Protein AF-A0A442G820-F1 (afdb_monomer_lite)

Secondary structure (DSSP, 8-state):
-----------------------EEEEEEEEE-TT----S--EETTEEEEEEEEETTEEEEEEEESSHHHHHHIIIIITTTSTTEEEEEEEEEEE--

Radius of gyration: 22.29 Å; chains: 1; bounding box: 75×20×44 Å

Structure (mmCIF, N/CA/C/O backbone):
data_AF-A0A442G820-F1
#
_entry.id   AF-A0A442G820-F1
#
loop_
_atom_site.group_PDB
_atom_site.id
_atom_site.type_symbol
_atom_site.label_atom_id
_atom_site.label_alt_id
_atom_site.label_comp_id
_atom_site.label_asym_id
_atom_site.label_entity_id
_atom_site.label_seq_id
_atom_site.pdbx_PDB_ins_code
_atom_site.Cartn_x
_atom_site.Cartn_y
_atom_site.Cartn_z
_atom_site.occupancy
_atom_site.B_iso_or_equiv
_atom_site.auth_seq_id
_atom_site.auth_comp_id
_atom_site.auth_asym_id
_atom_site.auth_atom_id
_atom_site.pdbx_PDB_model_num
ATOM 1 N N . MET A 1 1 ? 66.353 -7.704 -28.219 1.00 38.69 1 MET A N 1
ATOM 2 C CA . MET A 1 1 ? 65.219 -7.944 -27.303 1.00 38.69 1 MET A CA 1
ATOM 3 C C . MET A 1 1 ? 64.789 -6.604 -26.713 1.00 38.69 1 MET A C 1
ATOM 5 O O . MET A 1 1 ? 65.507 -6.047 -25.897 1.00 38.69 1 MET A O 1
ATOM 9 N N . ARG A 1 2 ? 63.692 -6.032 -27.215 1.00 36.94 2 ARG A N 1
ATOM 10 C CA . ARG A 1 2 ? 63.000 -4.854 -26.666 1.00 36.94 2 ARG A CA 1
ATOM 11 C C . ARG A 1 2 ? 61.549 -4.992 -27.116 1.00 36.94 2 ARG A C 1
ATOM 13 O O . ARG A 1 2 ? 61.276 -4.881 -28.305 1.00 36.94 2 ARG A O 1
ATOM 20 N N . ILE A 1 3 ? 60.669 -5.361 -26.191 1.00 43.41 3 ILE A N 1
ATOM 21 C CA . ILE A 1 3 ? 59.237 -5.515 -26.446 1.00 43.41 3 ILE A CA 1
ATOM 22 C C . ILE A 1 3 ? 58.576 -4.245 -25.920 1.00 43.41 3 ILE A C 1
ATOM 24 O O . ILE A 1 3 ? 58.534 -4.020 -24.713 1.00 43.41 3 ILE A O 1
ATOM 28 N N . SER A 1 4 ? 58.114 -3.399 -26.835 1.00 37.84 4 SER A N 1
ATOM 29 C CA . SER A 1 4 ? 57.299 -2.231 -26.513 1.00 37.84 4 SER A CA 1
ATOM 30 C C . SER A 1 4 ? 55.837 -2.669 -26.474 1.00 37.84 4 SER A C 1
ATOM 32 O O . SER A 1 4 ? 55.225 -2.869 -27.520 1.00 37.84 4 SER A O 1
ATOM 34 N N . PHE A 1 5 ? 55.278 -2.840 -25.277 1.00 37.38 5 PHE A N 1
ATOM 35 C CA . PHE A 1 5 ? 53.835 -2.981 -25.084 1.00 37.38 5 PHE A CA 1
ATOM 36 C C . PHE A 1 5 ? 53.218 -1.584 -24.974 1.00 37.38 5 PHE A C 1
ATOM 38 O O . PHE A 1 5 ? 53.282 -0.953 -23.922 1.00 37.38 5 PHE A O 1
ATOM 45 N N . VAL A 1 6 ? 52.612 -1.096 -26.057 1.00 44.38 6 VAL A N 1
ATO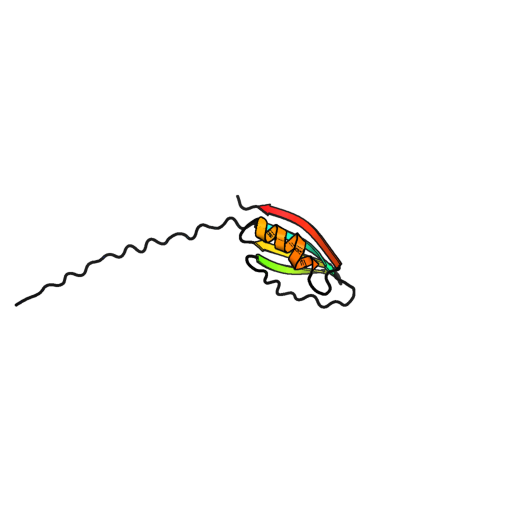M 46 C CA . VAL A 1 6 ? 51.693 0.049 -26.000 1.00 44.38 6 VAL A CA 1
ATOM 47 C C . VAL A 1 6 ? 50.295 -0.523 -25.799 1.00 44.38 6 VAL A C 1
ATOM 49 O O . VAL A 1 6 ? 49.581 -0.826 -26.750 1.00 44.38 6 VAL A O 1
ATOM 52 N N . CYS A 1 7 ? 49.932 -0.752 -24.539 1.00 42.34 7 CYS A N 1
ATOM 53 C CA . CYS A 1 7 ? 48.575 -1.133 -24.169 1.00 42.34 7 CYS A CA 1
ATOM 54 C C . CYS A 1 7 ? 47.743 0.148 -24.023 1.00 42.34 7 CYS A C 1
ATOM 56 O O . CYS A 1 7 ? 47.570 0.672 -22.928 1.00 42.34 7 CYS A O 1
ATOM 58 N N . SER A 1 8 ? 47.277 0.693 -25.144 1.00 45.56 8 SER A N 1
ATOM 59 C CA . SER A 1 8 ? 46.292 1.780 -25.158 1.00 45.56 8 SER A CA 1
ATOM 60 C C . SER A 1 8 ? 44.954 1.235 -25.641 1.00 45.56 8 SER A C 1
ATOM 62 O O . SER A 1 8 ? 44.426 1.643 -26.670 1.00 45.56 8 SER A O 1
ATOM 64 N N . ALA A 1 9 ? 44.411 0.272 -24.894 1.00 51.69 9 ALA A N 1
ATOM 65 C CA . ALA A 1 9 ? 43.007 -0.088 -25.001 1.00 51.69 9 ALA A CA 1
ATOM 66 C C . ALA A 1 9 ? 42.201 0.980 -24.253 1.00 51.69 9 ALA A C 1
ATOM 68 O O . ALA A 1 9 ? 42.025 0.919 -23.037 1.00 51.69 9 ALA A O 1
ATOM 69 N N . ILE A 1 10 ? 41.754 1.997 -24.987 1.00 56.50 10 ILE A N 1
ATOM 70 C CA . ILE A 1 10 ? 40.720 2.919 -24.523 1.00 56.50 10 ILE A CA 1
ATOM 71 C C . ILE A 1 10 ? 39.436 2.091 -24.432 1.00 56.50 10 ILE A C 1
ATOM 73 O O . ILE A 1 10 ? 38.716 1.927 -25.414 1.00 56.50 10 ILE A O 1
ATOM 77 N N . PHE A 1 11 ? 39.165 1.519 -23.259 1.00 42.62 11 PHE A N 1
ATOM 78 C CA . PHE A 1 11 ? 37.824 1.063 -22.923 1.00 42.62 11 PHE A CA 1
ATOM 79 C C . PHE A 1 11 ? 36.963 2.315 -22.770 1.00 42.62 11 PHE A C 1
ATOM 81 O O . PHE A 1 11 ? 36.902 2.926 -21.705 1.00 42.62 11 PHE A O 1
ATOM 88 N N . ALA A 1 12 ? 36.322 2.727 -23.863 1.00 45.62 12 ALA A N 1
ATOM 89 C CA . ALA A 1 12 ? 35.151 3.576 -23.781 1.00 45.62 12 ALA A CA 1
ATOM 90 C C . ALA A 1 12 ? 34.096 2.768 -23.021 1.00 45.62 12 ALA A C 1
ATOM 92 O O . ALA A 1 12 ? 33.457 1.878 -23.580 1.00 45.62 12 ALA A O 1
ATOM 93 N N . ALA A 1 13 ? 33.979 3.022 -21.718 1.00 46.19 13 ALA A N 1
ATOM 94 C CA . ALA A 1 13 ? 32.852 2.563 -20.935 1.00 46.19 13 ALA A CA 1
ATOM 95 C C . ALA A 1 13 ? 31.612 3.197 -21.566 1.00 46.19 13 ALA A C 1
ATOM 97 O O . ALA A 1 13 ? 31.306 4.366 -21.334 1.00 46.19 13 ALA A O 1
ATOM 98 N N . THR A 1 14 ? 30.925 2.445 -22.421 1.00 51.28 14 THR A N 1
ATOM 99 C CA . THR A 1 14 ? 29.552 2.755 -22.775 1.00 51.28 14 THR A CA 1
ATOM 100 C C . THR A 1 14 ? 28.783 2.649 -21.470 1.00 51.28 14 THR A C 1
ATOM 102 O O . THR A 1 14 ? 28.447 1.551 -21.023 1.00 51.28 14 THR A O 1
ATOM 105 N N . ALA A 1 15 ? 28.578 3.787 -20.811 1.00 50.09 15 ALA A N 1
ATOM 106 C CA . ALA A 1 15 ? 27.520 3.928 -19.839 1.00 50.09 15 ALA A CA 1
ATOM 107 C C . ALA A 1 15 ? 26.241 3.605 -20.610 1.00 50.09 15 ALA A C 1
ATOM 109 O O . ALA A 1 15 ? 25.707 4.444 -21.334 1.00 50.09 15 ALA A O 1
ATOM 110 N N . PHE A 1 16 ? 25.807 2.347 -20.534 1.00 46.50 16 PHE A N 1
ATOM 111 C CA . PHE A 1 16 ? 24.421 2.016 -20.773 1.00 46.50 16 PHE A CA 1
ATOM 112 C C . PHE A 1 16 ? 23.676 2.888 -19.773 1.00 46.50 16 PHE A C 1
ATOM 114 O O . PHE A 1 16 ? 23.695 2.609 -18.574 1.00 46.50 16 PHE A O 1
ATOM 121 N N . ALA A 1 17 ? 23.126 4.007 -20.245 1.00 43.66 17 ALA A N 1
ATOM 122 C CA . ALA A 1 17 ? 22.055 4.663 -19.533 1.00 43.66 17 ALA A CA 1
ATOM 123 C C . ALA A 1 17 ? 21.046 3.543 -19.303 1.00 43.66 17 ALA A C 1
ATOM 125 O O . ALA A 1 17 ? 20.486 3.015 -20.268 1.00 43.66 17 ALA A O 1
ATOM 126 N N . ALA A 1 18 ? 20.937 3.080 -18.054 1.00 44.44 18 ALA A N 1
ATOM 127 C CA . ALA A 1 18 ? 19.865 2.180 -17.692 1.00 44.44 18 ALA A CA 1
ATOM 128 C C . ALA A 1 18 ? 18.602 2.859 -18.227 1.00 44.44 18 ALA A C 1
ATOM 130 O O . ALA A 1 18 ? 18.447 4.063 -17.976 1.00 44.44 18 ALA A O 1
ATOM 131 N N . PRO A 1 19 ? 17.781 2.175 -19.045 1.00 40.62 19 PRO A N 1
ATOM 132 C CA . PRO A 1 19 ? 16.532 2.771 -19.470 1.00 40.62 19 PRO A CA 1
ATOM 133 C C . PRO A 1 19 ? 15.858 3.252 -18.192 1.00 40.62 19 PRO A C 1
ATOM 135 O O . PRO 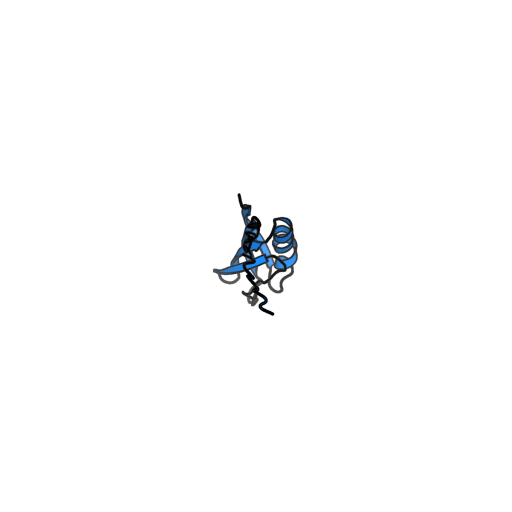A 1 19 ? 15.752 2.484 -17.232 1.00 40.62 19 PRO A O 1
ATOM 138 N N . ALA A 1 20 ? 15.521 4.542 -18.137 1.00 48.28 20 ALA A N 1
ATOM 139 C CA . ALA A 1 20 ? 14.616 5.030 -17.118 1.00 48.28 20 ALA A CA 1
ATOM 140 C C . ALA A 1 20 ? 13.340 4.227 -17.351 1.00 48.28 20 ALA A C 1
ATOM 142 O O . ALA A 1 20 ? 12.598 4.505 -18.291 1.00 48.28 20 ALA A O 1
ATOM 143 N N . MET A 1 21 ? 13.184 3.118 -16.625 1.00 53.25 21 MET A N 1
ATOM 144 C CA . MET A 1 21 ? 11.965 2.338 -16.697 1.00 53.25 21 MET A CA 1
ATOM 145 C C . MET A 1 21 ? 10.883 3.315 -16.279 1.00 53.25 21 MET A C 1
ATOM 147 O O . MET A 1 21 ? 11.024 3.945 -15.231 1.00 53.25 21 MET A O 1
ATOM 151 N N . ALA A 1 22 ? 9.909 3.541 -17.157 1.00 59.59 22 ALA A N 1
ATOM 152 C CA . ALA A 1 22 ? 8.811 4.448 -16.884 1.00 59.59 22 ALA A CA 1
ATOM 153 C C . ALA A 1 22 ? 8.107 3.926 -15.631 1.00 59.59 22 ALA A C 1
ATOM 155 O O . ALA A 1 22 ? 7.335 2.968 -15.698 1.00 59.59 22 ALA A O 1
ATOM 156 N N . THR A 1 23 ? 8.444 4.498 -14.476 1.00 65.62 23 THR A N 1
ATOM 157 C CA . THR A 1 23 ? 7.837 4.093 -13.222 1.00 65.62 23 THR A CA 1
ATOM 158 C C . THR A 1 23 ? 6.362 4.434 -13.310 1.00 65.62 23 THR A C 1
ATOM 160 O O . THR A 1 23 ? 5.963 5.470 -13.850 1.00 65.62 23 THR A O 1
ATOM 163 N N . THR A 1 24 ? 5.532 3.503 -12.860 1.00 81.69 24 THR A N 1
ATOM 164 C CA . THR A 1 24 ? 4.112 3.773 -12.689 1.00 81.69 24 THR A CA 1
ATOM 165 C C . THR A 1 24 ? 3.897 4.084 -11.224 1.00 81.69 24 THR A C 1
ATOM 167 O O . THR A 1 24 ? 4.060 3.211 -10.368 1.00 81.69 24 THR A O 1
ATOM 170 N N . ASP A 1 25 ? 3.563 5.337 -10.956 1.00 86.00 25 ASP A N 1
ATOM 171 C CA . ASP A 1 25 ? 3.341 5.855 -9.621 1.00 86.00 25 ASP A CA 1
ATOM 172 C C . ASP A 1 25 ? 1.837 5.937 -9.333 1.00 86.00 25 ASP A C 1
ATOM 174 O O . ASP A 1 25 ? 1.003 6.159 -10.214 1.00 86.00 25 ASP A O 1
ATOM 178 N N . ALA A 1 26 ? 1.458 5.734 -8.079 1.00 88.94 26 ALA A N 1
ATOM 179 C CA . ALA A 1 26 ? 0.081 5.878 -7.641 1.00 88.94 26 ALA A CA 1
ATOM 180 C C . ALA A 1 26 ? -0.011 6.357 -6.203 1.00 88.94 26 ALA A C 1
ATOM 182 O O . ALA A 1 26 ? 0.831 6.050 -5.362 1.00 88.94 26 ALA A O 1
ATOM 183 N N . TYR A 1 27 ? -1.110 7.040 -5.907 1.00 89.56 27 TYR A N 1
ATOM 184 C CA . TYR A 1 27 ? -1.522 7.319 -4.542 1.00 89.56 27 TYR A CA 1
ATOM 185 C C . TYR A 1 27 ? -2.702 6.425 -4.201 1.00 89.56 27 TYR A C 1
ATOM 187 O O . TYR A 1 27 ? -3.730 6.446 -4.885 1.00 89.56 27 TYR A O 1
ATOM 195 N N . VAL A 1 28 ? -2.563 5.648 -3.131 1.00 90.44 28 VAL A N 1
ATOM 196 C CA . VAL A 1 28 ? -3.648 4.830 -2.592 1.00 90.44 28 VAL A CA 1
ATOM 197 C C . VAL A 1 28 ? -4.002 5.281 -1.186 1.00 90.44 28 VAL A C 1
ATOM 199 O O . VAL A 1 28 ? -3.128 5.506 -0.355 1.00 90.44 28 VAL A O 1
ATOM 202 N N . LEU A 1 29 ? -5.293 5.393 -0.906 1.00 91.44 29 LEU A N 1
ATOM 203 C CA . LEU A 1 29 ? -5.801 5.495 0.453 1.00 91.44 29 LEU A CA 1
ATOM 204 C C . LEU A 1 29 ? -6.004 4.086 1.002 1.00 91.44 29 LEU A C 1
ATOM 206 O O . LEU A 1 29 ? -6.701 3.270 0.397 1.00 91.44 29 LEU A O 1
ATOM 210 N N . VAL A 1 30 ? -5.438 3.821 2.170 1.00 91.06 30 VAL A N 1
ATOM 211 C CA . VAL A 1 30 ? -5.588 2.562 2.887 1.00 91.06 30 VAL A CA 1
ATOM 212 C C . VAL A 1 30 ? -6.280 2.823 4.215 1.00 91.06 30 VAL A C 1
ATOM 214 O O . VAL A 1 30 ? -5.757 3.515 5.089 1.00 91.06 30 VAL A O 1
ATOM 217 N N . GLU A 1 31 ? -7.475 2.255 4.352 1.00 92.69 31 GLU A N 1
ATOM 218 C CA . GLU A 1 31 ? -8.182 2.160 5.624 1.00 92.69 31 GLU A CA 1
ATOM 219 C C . GLU A 1 31 ? -7.695 0.907 6.352 1.00 92.69 31 GLU A C 1
ATOM 221 O O . GLU A 1 31 ? -7.696 -0.192 5.784 1.00 92.69 31 GLU A O 1
ATOM 226 N N . THR A 1 32 ? -7.342 1.043 7.625 1.00 91.50 32 THR A N 1
ATOM 227 C CA . THR A 1 32 ? -6.959 -0.078 8.484 1.00 91.50 32 THR A CA 1
ATOM 228 C C . THR A 1 32 ? -8.083 -0.438 9.452 1.00 91.50 32 THR A C 1
ATOM 230 O O . THR A 1 32 ? -9.034 0.315 9.676 1.00 91.50 32 THR A O 1
ATOM 233 N N . LEU A 1 33 ?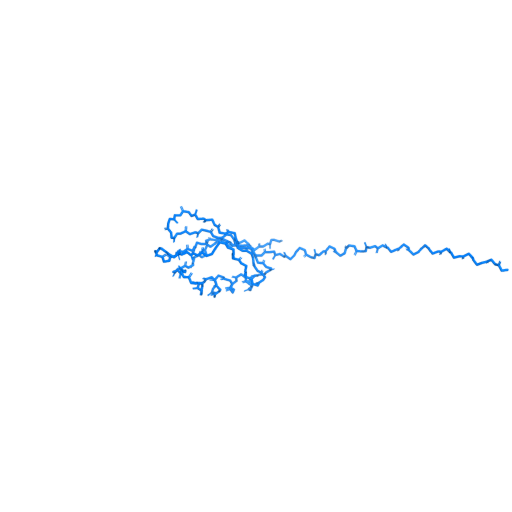 -7.995 -1.624 10.044 1.00 91.44 33 LEU A N 1
ATOM 234 C CA . LEU A 1 33 ? -8.837 -2.002 11.170 1.00 91.44 33 LEU A CA 1
ATOM 235 C C . LEU A 1 33 ? -8.471 -1.153 12.403 1.00 91.44 33 LEU A C 1
ATOM 237 O O . LEU A 1 33 ? -7.294 -0.827 12.586 1.00 91.44 33 LEU A O 1
ATOM 241 N N . PRO A 1 34 ? -9.446 -0.814 13.267 1.00 87.94 34 PRO A N 1
ATOM 242 C CA . PRO A 1 34 ? -9.176 -0.099 14.509 1.00 87.94 34 PRO A CA 1
ATOM 243 C C . PRO A 1 34 ? -8.125 -0.809 15.368 1.00 87.94 34 PRO A C 1
ATOM 245 O O . PRO A 1 34 ? -8.292 -1.977 15.715 1.00 87.94 34 PRO A O 1
ATOM 248 N N . GLY A 1 35 ? -7.051 -0.098 15.719 1.00 82.50 35 GLY A N 1
ATOM 249 C CA . GLY A 1 35 ? -5.976 -0.626 16.569 1.00 82.50 35 GLY A CA 1
ATOM 250 C C . GLY A 1 35 ? -4.990 -1.560 15.859 1.00 82.50 35 GLY A C 1
ATOM 251 O O . GLY A 1 35 ? -4.118 -2.124 16.517 1.00 82.50 35 GLY A O 1
ATOM 252 N N . ALA A 1 36 ? -5.097 -1.723 14.537 1.00 82.44 36 ALA A N 1
ATOM 253 C CA . ALA A 1 36 ? -4.112 -2.472 13.771 1.00 82.44 36 ALA A CA 1
ATOM 254 C C . ALA A 1 36 ? -2.810 -1.674 13.623 1.00 82.44 36 ALA A C 1
ATOM 256 O O . ALA A 1 36 ? -2.813 -0.537 13.152 1.00 82.44 36 ALA A O 1
ATOM 257 N N . ALA A 1 37 ? -1.688 -2.297 13.981 1.00 73.44 37 ALA A N 1
ATOM 258 C CA . ALA A 1 37 ? -0.371 -1.818 13.592 1.00 73.44 37 ALA A CA 1
ATOM 259 C C . ALA A 1 37 ? -0.093 -2.315 12.172 1.00 73.44 37 ALA A C 1
ATOM 261 O O . ALA A 1 37 ? 0.182 -3.495 11.967 1.00 73.44 37 ALA A O 1
ATOM 262 N N . VAL A 1 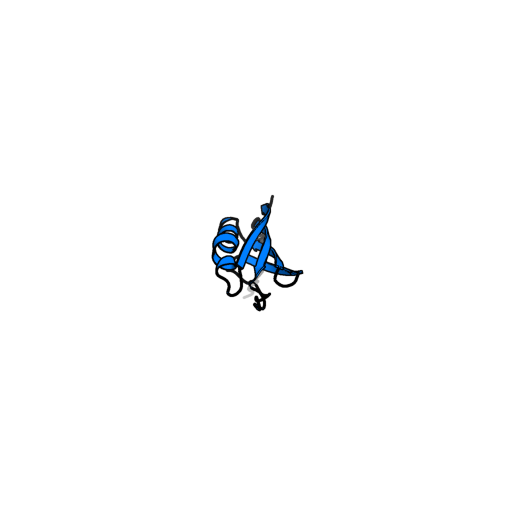38 ? -0.221 -1.426 11.192 1.00 71.88 38 VAL A N 1
ATOM 263 C CA . VAL A 1 38 ? 0.175 -1.717 9.815 1.00 71.88 38 VAL A CA 1
ATOM 264 C C . VAL A 1 38 ? 1.603 -1.225 9.634 1.00 71.88 38 VAL A C 1
ATOM 266 O O . VAL A 1 38 ? 1.911 -0.083 9.975 1.00 71.88 38 VAL A O 1
ATOM 269 N N . ASP A 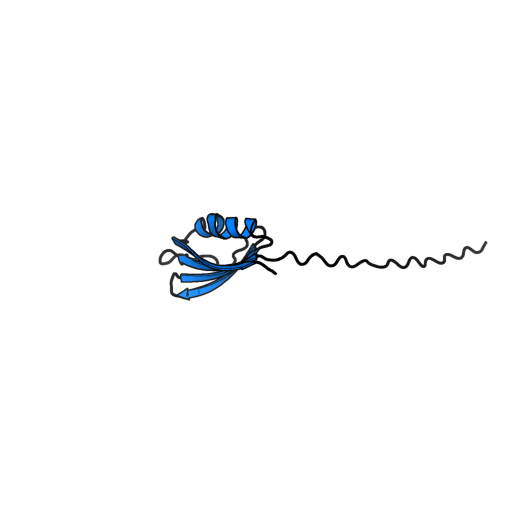1 39 ? 2.475 -2.118 9.163 1.00 69.38 39 ASP A N 1
ATOM 270 C CA . ASP A 1 39 ? 3.882 -1.812 8.897 1.00 69.38 39 ASP A CA 1
ATOM 271 C C . ASP A 1 39 ? 3.979 -0.591 7.973 1.00 69.38 39 ASP A C 1
ATOM 273 O O . ASP A 1 39 ? 3.149 -0.424 7.087 1.00 69.38 39 ASP A O 1
ATOM 277 N N . THR A 1 40 ? 4.963 0.278 8.173 1.00 66.88 40 THR A N 1
ATOM 278 C CA . THR A 1 40 ? 5.217 1.431 7.301 1.00 66.88 40 THR A CA 1
ATOM 279 C C . THR A 1 40 ? 6.322 1.163 6.275 1.00 66.88 40 THR A C 1
ATOM 281 O O . THR A 1 40 ? 6.605 2.016 5.439 1.00 66.88 40 THR A O 1
ATOM 284 N N . ASN A 1 41 ? 6.954 -0.012 6.309 1.00 69.00 41 ASN A N 1
ATOM 285 C CA . ASN A 1 41 ? 7.965 -0.430 5.341 1.00 69.00 41 ASN A CA 1
ATOM 286 C C . ASN A 1 41 ? 7.362 -1.358 4.284 1.00 69.00 41 ASN A C 1
ATOM 288 O O . ASN A 1 41 ? 7.590 -2.566 4.268 1.00 69.00 41 ASN A O 1
ATOM 292 N N . TRP A 1 42 ? 6.590 -0.784 3.364 1.00 74.25 42 TRP A N 1
ATOM 293 C CA . TRP A 1 42 ? 5.971 -1.545 2.280 1.00 74.25 42 TRP A CA 1
ATOM 294 C C . TRP A 1 42 ? 6.959 -1.779 1.139 1.00 74.25 42 TRP A C 1
ATOM 296 O O . TRP A 1 42 ? 7.062 -0.989 0.197 1.00 74.25 42 TRP A O 1
ATOM 306 N N . GLY A 1 43 ? 7.708 -2.876 1.249 1.00 66.50 43 GLY A N 1
ATOM 307 C CA . GLY A 1 43 ? 8.508 -3.432 0.163 1.00 66.50 43 GLY A CA 1
ATOM 308 C C . GLY A 1 43 ? 7.740 -4.541 -0.547 1.00 66.50 43 GLY A C 1
ATOM 309 O O . GLY A 1 43 ? 7.666 -5.657 -0.037 1.00 66.50 43 GLY A O 1
ATOM 310 N N . PHE A 1 44 ? 7.188 -4.249 -1.723 1.00 73.06 44 PHE A N 1
ATOM 311 C CA . PHE A 1 44 ? 6.655 -5.280 -2.613 1.00 73.06 44 PHE A CA 1
ATOM 312 C C . PHE A 1 44 ? 7.713 -5.629 -3.659 1.00 73.06 44 PHE A C 1
ATOM 314 O O . PHE A 1 44 ? 8.621 -4.842 -3.933 1.00 73.06 44 PHE A O 1
ATOM 321 N N . ALA A 1 45 ? 7.612 -6.807 -4.272 1.00 73.75 45 ALA A N 1
ATOM 322 C CA . ALA A 1 45 ? 8.445 -7.095 -5.434 1.00 73.75 45 ALA A CA 1
ATOM 323 C C . ALA A 1 45 ? 8.157 -6.040 -6.516 1.00 73.75 45 ALA A C 1
ATOM 325 O O . ALA A 1 45 ? 7.000 -5.869 -6.892 1.00 73.75 45 ALA A O 1
ATOM 326 N N . GLN A 1 46 ? 9.201 -5.340 -6.976 1.00 80.25 46 GLN A N 1
ATOM 327 C CA . GLN A 1 46 ? 9.132 -4.324 -8.040 1.00 80.25 46 GLN A CA 1
ATOM 328 C C . GLN A 1 46 ? 8.325 -3.060 -7.699 1.00 80.25 46 GLN A C 1
ATOM 330 O O . GLN A 1 46 ? 8.073 -2.248 -8.586 1.00 80.25 46 GLN A O 1
ATOM 335 N N . CYS A 1 47 ? 7.946 -2.863 -6.428 1.00 84.44 47 CYS A N 1
ATOM 336 C CA . CYS A 1 47 ? 7.320 -1.625 -5.971 1.00 84.44 47 CYS A CA 1
ATOM 337 C C . CYS A 1 47 ? 7.845 -1.166 -4.611 1.00 84.44 47 CYS A C 1
ATOM 339 O O . CYS A 1 47 ? 8.143 -1.964 -3.719 1.00 84.44 47 CYS A O 1
ATOM 341 N N . LYS A 1 48 ? 7.866 0.150 -4.415 1.00 86.50 48 LYS A N 1
ATOM 342 C CA . LYS A 1 48 ? 8.203 0.789 -3.147 1.00 86.50 48 LYS A CA 1
ATOM 343 C C . LYS A 1 48 ? 7.049 1.670 -2.688 1.00 86.50 48 LYS A C 1
ATOM 345 O O . LYS A 1 48 ? 6.633 2.566 -3.415 1.00 86.50 48 LYS A O 1
ATOM 350 N N . GLY A 1 49 ? 6.551 1.414 -1.480 1.00 86.25 49 GLY A N 1
ATOM 351 C CA . GLY A 1 49 ? 5.532 2.232 -0.829 1.00 86.25 49 GLY A CA 1
ATOM 352 C C . GLY A 1 49 ? 6.135 3.219 0.170 1.00 86.25 49 GLY A C 1
ATOM 353 O O . GLY A 1 49 ? 7.010 2.859 0.956 1.00 86.25 49 GLY A O 1
ATOM 354 N N . LEU A 1 50 ? 5.640 4.455 0.167 1.00 86.00 50 LEU A N 1
ATOM 355 C CA . LEU A 1 50 ? 5.932 5.494 1.154 1.00 86.00 50 LEU A CA 1
ATOM 356 C C . LEU A 1 50 ? 4.633 5.880 1.879 1.00 86.00 50 LEU A C 1
ATOM 358 O O . LEU A 1 50 ? 3.906 6.775 1.426 1.00 86.00 50 LEU A O 1
ATOM 362 N N . PRO A 1 51 ? 4.293 5.191 2.980 1.00 86.12 51 PRO A N 1
ATOM 363 C CA . PRO A 1 51 ? 3.060 5.448 3.703 1.00 86.12 51 PRO A CA 1
ATOM 364 C C . PRO A 1 51 ? 3.154 6.719 4.545 1.00 86.12 51 PRO A C 1
ATOM 366 O O . PRO A 1 51 ? 4.130 6.963 5.250 1.00 86.12 51 PRO A O 1
ATOM 369 N N . HIS A 1 52 ? 2.089 7.509 4.491 1.00 84.38 52 HIS A N 1
ATOM 370 C CA . HIS A 1 52 ? 1.888 8.734 5.247 1.00 84.38 52 HIS A CA 1
ATOM 371 C C . HIS A 1 52 ? 0.547 8.632 5.975 1.00 84.38 52 HIS A C 1
ATOM 373 O O . HIS A 1 52 ? -0.512 8.530 5.355 1.00 84.38 52 HIS A O 1
ATOM 379 N N . SER A 1 53 ? 0.579 8.636 7.306 1.00 82.94 53 SER A N 1
ATOM 380 C CA . SER A 1 53 ? -0.644 8.569 8.110 1.00 82.94 53 SER A CA 1
ATOM 381 C C . SER A 1 53 ? -1.371 9.915 8.087 1.00 82.94 53 SER A C 1
ATOM 383 O O . SER A 1 53 ? -0.754 10.951 8.334 1.00 82.94 53 SER A O 1
ATOM 385 N N . PHE A 1 54 ? -2.673 9.904 7.790 1.00 77.06 54 PHE A N 1
ATOM 386 C CA . PHE A 1 54 ? -3.505 11.114 7.757 1.00 77.06 54 PHE A CA 1
ATOM 387 C C . PHE A 1 54 ? -4.437 11.191 8.971 1.00 77.06 54 PHE A C 1
ATOM 389 O O . PHE A 1 54 ? -4.650 12.268 9.532 1.00 77.06 54 PHE A O 1
ATOM 396 N N . ARG A 1 55 ? -4.981 10.046 9.404 1.00 83.62 55 ARG A N 1
ATOM 397 C CA . ARG A 1 55 ? -5.861 9.906 10.574 1.00 83.62 55 ARG A CA 1
ATOM 398 C C . ARG A 1 55 ? -5.633 8.559 11.259 1.00 83.62 55 ARG A C 1
ATOM 400 O O . ARG A 1 55 ? -5.056 7.653 10.659 1.00 83.62 55 ARG A O 1
ATOM 407 N N . PRO A 1 56 ? -6.125 8.374 12.499 1.00 81.81 56 PRO A N 1
ATOM 408 C CA . PRO A 1 56 ? -6.202 7.046 13.086 1.00 81.81 56 PRO A CA 1
ATOM 409 C C . PRO A 1 56 ? -6.943 6.097 12.137 1.00 81.81 56 PRO A C 1
ATOM 411 O O . PRO A 1 56 ? -8.100 6.332 11.795 1.00 81.81 56 PRO A O 1
ATOM 414 N N . ASN A 1 57 ? -6.263 5.026 11.739 1.00 88.19 57 ASN A N 1
ATOM 415 C CA . ASN A 1 57 ? -6.737 4.007 10.804 1.00 88.19 57 ASN A CA 1
ATOM 416 C C . ASN A 1 57 ? -6.889 4.428 9.330 1.00 88.19 57 ASN A C 1
ATOM 418 O O . ASN A 1 57 ? -7.511 3.699 8.560 1.00 88.19 57 ASN A O 1
ATOM 422 N N . GLU A 1 58 ? -6.328 5.564 8.911 1.00 89.31 58 GLU A N 1
ATOM 423 C CA . GLU A 1 58 ? -6.288 5.963 7.500 1.00 89.31 58 GLU A CA 1
ATOM 424 C C . GLU A 1 58 ? -4.891 6.461 7.129 1.00 89.31 58 GLU A C 1
ATOM 426 O O . GLU A 1 58 ? -4.352 7.394 7.736 1.00 89.31 58 GLU A O 1
ATOM 431 N N . MET A 1 59 ? -4.319 5.867 6.087 1.00 88.62 59 MET A N 1
ATOM 432 C CA . MET A 1 59 ? -3.034 6.274 5.530 1.00 88.62 59 MET A CA 1
ATOM 433 C C . MET A 1 59 ? -3.133 6.479 4.025 1.00 88.62 59 MET A C 1
ATOM 435 O O . MET A 1 59 ? -3.859 5.766 3.339 1.00 88.62 59 MET A O 1
ATOM 439 N N . VAL A 1 60 ? -2.373 7.434 3.509 1.00 89.56 60 VAL A N 1
ATOM 440 C CA . VAL A 1 60 ? -2.131 7.577 2.076 1.00 89.56 60 VAL A CA 1
ATOM 441 C C . VAL A 1 60 ? -0.757 7.003 1.787 1.00 89.56 60 VAL A C 1
ATOM 443 O O . VAL A 1 60 ? 0.212 7.343 2.460 1.00 89.56 60 VAL A O 1
ATOM 446 N N . VAL A 1 61 ? -0.657 6.133 0.793 1.00 88.38 61 VAL A N 1
ATOM 447 C CA . VAL A 1 61 ? 0.607 5.529 0.384 1.00 88.38 61 VAL A CA 1
ATOM 448 C C . VAL A 1 61 ? 0.894 5.932 -1.044 1.00 88.38 61 VAL A C 1
ATOM 450 O O . VAL A 1 61 ? 0.106 5.648 -1.945 1.00 88.38 61 VAL A O 1
ATOM 453 N N . GLN A 1 62 ? 2.026 6.602 -1.235 1.00 89.38 62 GLN A N 1
ATOM 454 C CA . GLN A 1 62 ? 2.605 6.762 -2.559 1.00 89.38 62 GLN A CA 1
ATOM 455 C C . GLN A 1 62 ? 3.327 5.463 -2.910 1.00 89.38 62 GLN A C 1
ATOM 457 O O . GLN A 1 62 ? 4.192 5.023 -2.153 1.00 89.38 62 GLN A O 1
ATOM 462 N N . ILE A 1 63 ? 2.963 4.836 -4.020 1.00 89.12 63 ILE A N 1
ATOM 463 C CA . ILE A 1 63 ? 3.551 3.588 -4.499 1.00 89.12 63 ILE A CA 1
ATOM 464 C C . ILE A 1 63 ? 4.184 3.872 -5.845 1.00 89.12 63 ILE A C 1
ATOM 466 O O . ILE A 1 63 ? 3.469 4.257 -6.763 1.00 89.12 63 ILE A O 1
ATOM 470 N N . GLY A 1 64 ? 5.487 3.643 -5.957 1.00 88.94 64 GLY A N 1
ATOM 471 C CA . GLY A 1 64 ? 6.172 3.604 -7.245 1.00 88.94 64 GLY A CA 1
ATOM 472 C C . GLY A 1 64 ? 6.507 2.173 -7.620 1.00 88.94 64 GLY A C 1
ATOM 473 O O . GLY A 1 64 ? 7.065 1.445 -6.795 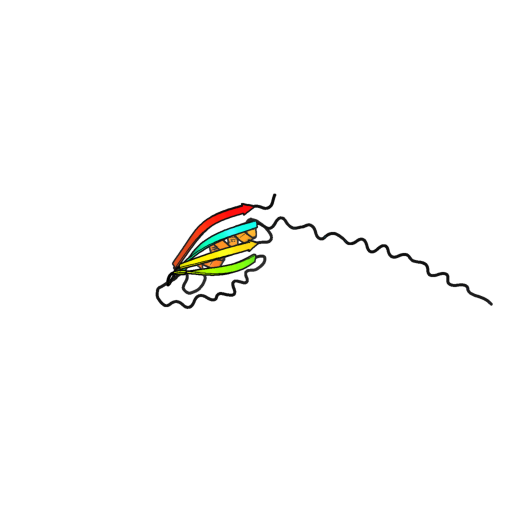1.00 88.94 64 GLY A O 1
ATOM 474 N N . CYS A 1 65 ? 6.156 1.770 -8.838 1.00 88.69 65 CYS A N 1
ATOM 475 C CA . CYS A 1 65 ? 6.422 0.441 -9.383 1.00 88.69 65 CYS A CA 1
ATOM 476 C C . CYS A 1 65 ? 7.185 0.510 -10.708 1.00 88.69 65 CYS A C 1
ATOM 478 O O . CYS A 1 65 ? 7.067 1.487 -11.446 1.00 88.69 65 CYS A O 1
ATOM 480 N N . ASP A 1 66 ? 7.897 -0.568 -11.034 1.00 87.94 66 ASP A N 1
ATOM 481 C CA . ASP A 1 66 ? 8.617 -0.729 -12.304 1.00 87.94 66 ASP A CA 1
ATOM 482 C C . ASP A 1 66 ? 7.689 -0.673 -13.535 1.00 87.94 66 ASP A C 1
ATOM 484 O O . ASP A 1 66 ? 8.105 -0.224 -14.601 1.00 87.94 66 ASP A O 1
ATOM 488 N N . ASP A 1 67 ? 6.438 -1.131 -13.392 1.00 86.81 67 ASP A N 1
ATOM 489 C CA . ASP A 1 67 ? 5.423 -1.144 -14.447 1.00 86.81 67 ASP A CA 1
ATOM 490 C C . ASP A 1 67 ? 3.980 -1.182 -13.892 1.00 86.81 67 ASP A C 1
ATOM 492 O O . ASP A 1 67 ? 3.727 -1.410 -12.702 1.00 86.81 67 ASP A O 1
ATOM 496 N N . LEU A 1 68 ? 3.002 -0.979 -14.784 1.00 86.56 68 LEU A N 1
ATOM 497 C CA . LEU A 1 68 ? 1.574 -0.988 -14.450 1.00 86.56 68 LEU A CA 1
ATOM 498 C C . LEU A 1 68 ? 1.077 -2.364 -13.968 1.00 86.56 68 LEU A C 1
ATOM 500 O O . LEU A 1 68 ? 0.138 -2.431 -13.176 1.00 86.56 68 LEU A O 1
ATOM 504 N N . ALA A 1 69 ? 1.672 -3.469 -14.428 1.00 88.62 69 ALA A N 1
ATOM 505 C CA . ALA A 1 69 ? 1.263 -4.810 -14.005 1.00 88.62 69 ALA A CA 1
ATOM 506 C C . ALA A 1 69 ? 1.621 -5.052 -12.530 1.00 88.62 69 ALA A C 1
ATOM 508 O O . ALA A 1 69 ? 0.796 -5.549 -11.759 1.00 88.62 69 ALA A O 1
ATOM 509 N N . SER A 1 70 ? 2.815 -4.620 -12.135 1.00 88.94 70 SER A N 1
ATOM 510 C CA . SER A 1 70 ? 3.322 -4.634 -10.767 1.00 88.94 70 SER A CA 1
ATOM 511 C C . SER A 1 70 ? 2.471 -3.742 -9.870 1.00 88.94 70 SER A C 1
ATOM 513 O O . SER A 1 70 ? 2.050 -4.180 -8.799 1.00 88.94 70 SER A O 1
ATOM 515 N N . LEU A 1 71 ? 2.101 -2.545 -10.342 1.00 88.38 71 LEU A N 1
ATOM 516 C CA . LEU A 1 71 ? 1.189 -1.671 -9.607 1.00 88.38 71 LEU A CA 1
ATOM 517 C C . LEU A 1 71 ? -0.196 -2.303 -9.416 1.00 88.38 71 LEU A C 1
ATOM 519 O O . LEU A 1 71 ? -0.724 -2.313 -8.304 1.00 88.38 71 LEU A O 1
ATOM 523 N N . ASN A 1 72 ? -0.778 -2.870 -10.473 1.00 88.81 72 ASN A N 1
ATOM 524 C CA . ASN A 1 72 ? -2.073 -3.543 -10.388 1.00 88.81 72 ASN A CA 1
ATOM 525 C C . ASN A 1 72 ? -2.040 -4.711 -9.395 1.00 88.81 72 ASN A C 1
ATOM 527 O O . ASN A 1 72 ? -2.986 -4.892 -8.627 1.00 88.81 72 ASN A O 1
ATOM 531 N N . LYS A 1 73 ? -0.945 -5.481 -9.365 1.00 90.31 73 LYS A N 1
ATOM 532 C CA . LYS A 1 73 ? -0.742 -6.547 -8.378 1.00 90.31 73 LYS A CA 1
ATOM 533 C C . LYS A 1 73 ? -0.619 -5.986 -6.958 1.00 90.31 73 LYS A C 1
ATOM 535 O O . LYS A 1 73 ? -1.287 -6.493 -6.055 1.00 90.31 73 LYS A O 1
ATOM 540 N N . ALA A 1 74 ? 0.164 -4.925 -6.766 1.00 89.62 74 ALA A N 1
ATOM 541 C CA . ALA A 1 74 ? 0.357 -4.296 -5.463 1.00 89.62 74 ALA A CA 1
ATOM 542 C C . ALA A 1 74 ? -0.970 -3.779 -4.880 1.00 89.62 74 ALA A C 1
ATOM 544 O O . ALA A 1 74 ? -1.333 -4.116 -3.754 1.00 89.62 74 ALA A O 1
ATOM 545 N N . VAL A 1 75 ? -1.737 -3.018 -5.667 1.00 89.44 75 VAL A N 1
ATOM 546 C CA . VAL A 1 75 ? -3.003 -2.403 -5.232 1.00 89.44 75 VAL A CA 1
ATOM 547 C C . VAL A 1 75 ? -4.146 -3.413 -5.159 1.00 89.44 75 VAL A C 1
ATOM 549 O O . VAL A 1 75 ? -4.970 -3.342 -4.250 1.00 89.44 75 VAL A O 1
ATOM 552 N N . GLY A 1 76 ? -4.217 -4.348 -6.107 1.00 90.44 76 GLY A N 1
ATOM 553 C CA . GLY A 1 76 ? -5.327 -5.293 -6.218 1.00 90.44 76 GLY A CA 1
ATOM 554 C C . GLY A 1 76 ? -5.183 -6.546 -5.359 1.00 90.44 76 GLY A C 1
ATOM 555 O O . GLY A 1 76 ? -6.188 -7.185 -5.060 1.00 90.44 76 GLY A O 1
ATOM 556 N N . THR A 1 77 ? -3.959 -6.920 -4.975 1.00 90.94 77 THR A N 1
ATOM 557 C CA . THR A 1 77 ? -3.692 -8.187 -4.274 1.00 90.94 77 THR A CA 1
ATOM 558 C C . THR A 1 77 ? -2.817 -7.999 -3.045 1.00 90.94 77 THR A C 1
ATOM 560 O O . THR A 1 77 ? -3.233 -8.378 -1.952 1.00 90.94 77 THR A O 1
ATOM 563 N N . ASP A 1 78 ? -1.632 -7.404 -3.194 1.00 90.19 78 ASP A N 1
ATOM 564 C CA . ASP A 1 78 ? -0.627 -7.464 -2.129 1.00 90.19 78 ASP A CA 1
ATOM 565 C C . ASP A 1 78 ? -1.009 -6.594 -0.916 1.00 90.19 78 ASP A C 1
ATOM 567 O O . ASP A 1 78 ? -0.997 -7.086 0.210 1.00 90.19 78 ASP A O 1
ATOM 571 N N . ILE A 1 79 ? -1.408 -5.331 -1.126 1.00 88.94 79 ILE A N 1
ATOM 572 C CA . ILE A 1 79 ? -1.831 -4.425 -0.039 1.00 88.94 79 ILE A CA 1
ATOM 573 C C . ILE A 1 79 ? -3.139 -4.894 0.613 1.00 88.94 79 ILE A C 1
ATOM 575 O O . ILE A 1 79 ? -3.184 -4.958 1.842 1.00 88.94 79 ILE A O 1
ATOM 579 N N . PRO A 1 80 ? -4.203 -5.259 -0.135 1.00 90.62 80 PRO A N 1
ATOM 580 C CA . PRO A 1 80 ? -5.428 -5.772 0.480 1.00 90.62 80 PRO A CA 1
ATOM 581 C C . PRO A 1 80 ? -5.224 -7.035 1.325 1.00 90.62 80 PRO A C 1
ATOM 583 O O . PRO A 1 80 ? -6.001 -7.274 2.246 1.00 90.62 80 PRO A O 1
ATOM 586 N N . ALA A 1 81 ? -4.202 -7.843 1.024 1.00 90.44 81 ALA A N 1
ATOM 587 C CA . ALA A 1 81 ? -3.875 -9.050 1.780 1.00 90.44 81 ALA A CA 1
ATOM 588 C C . ALA A 1 81 ? -3.071 -8.780 3.066 1.00 90.44 81 ALA A C 1
ATOM 590 O O . ALA A 1 81 ? -2.881 -9.696 3.869 1.00 90.44 81 ALA A O 1
ATOM 591 N N . MET A 1 82 ? -2.589 -7.552 3.286 1.00 87.50 82 MET A N 1
ATOM 592 C CA . MET A 1 82 ? -1.828 -7.208 4.485 1.00 87.50 82 MET A CA 1
ATOM 593 C C . MET A 1 82 ? -2.698 -7.273 5.738 1.00 87.50 82 MET A C 1
ATOM 595 O O . MET A 1 82 ? -3.834 -6.793 5.782 1.00 87.50 82 MET A O 1
ATOM 599 N N . GLN A 1 83 ? -2.130 -7.824 6.810 1.00 87.94 83 GLN A N 1
ATOM 600 C CA . GLN A 1 83 ? -2.813 -7.887 8.092 1.00 87.94 83 GLN A CA 1
ATOM 601 C C . GLN A 1 83 ? -3.152 -6.476 8.586 1.00 87.94 83 GLN A C 1
ATOM 603 O O . GLN A 1 83 ? -2.297 -5.597 8.654 1.00 87.94 83 GLN A O 1
ATOM 608 N N . GLY A 1 84 ? -4.413 -6.275 8.965 1.00 89.00 84 GLY A N 1
ATOM 609 C CA . GLY A 1 84 ? -4.884 -4.992 9.473 1.00 89.00 84 GLY A CA 1
ATOM 610 C C . GLY A 1 84 ? -5.378 -4.034 8.396 1.00 89.00 84 GLY A C 1
ATOM 611 O O . GLY A 1 84 ? -5.987 -3.033 8.759 1.00 89.00 84 GLY A O 1
ATOM 612 N N . VAL A 1 85 ? -5.208 -4.334 7.105 1.00 90.88 85 VAL A N 1
ATOM 613 C CA . VAL A 1 85 ? -5.843 -3.569 6.026 1.00 90.88 85 VAL A CA 1
ATOM 614 C C . VAL A 1 85 ? -7.317 -3.957 5.921 1.00 90.88 85 VAL A C 1
ATOM 616 O O . VAL A 1 85 ? -7.680 -5.130 5.896 1.00 90.88 85 VAL A O 1
ATOM 619 N N . LYS A 1 86 ? -8.188 -2.949 5.888 1.00 93.19 86 LYS A N 1
ATOM 620 C CA . LYS A 1 86 ? -9.641 -3.095 5.741 1.00 93.19 86 LYS A CA 1
ATOM 621 C C . LYS A 1 86 ? -10.086 -2.779 4.317 1.00 93.19 86 LYS A C 1
ATOM 623 O O . LYS A 1 86 ? -10.975 -3.442 3.786 1.00 93.19 86 LYS A O 1
ATOM 628 N N . ARG A 1 87 ? -9.516 -1.731 3.717 1.00 92.06 87 ARG A N 1
ATOM 629 C CA . ARG A 1 87 ? -9.840 -1.290 2.357 1.00 92.06 87 ARG A CA 1
ATOM 630 C C . ARG A 1 87 ? -8.656 -0.564 1.736 1.00 92.06 87 ARG A C 1
ATOM 632 O O . ARG A 1 87 ? -7.968 0.185 2.419 1.00 92.06 87 ARG A O 1
ATOM 639 N N . VAL A 1 88 ? -8.497 -0.732 0.428 1.00 92.06 88 VAL A N 1
ATOM 640 C CA . VAL A 1 88 ? -7.578 0.041 -0.412 1.00 92.06 88 VAL A CA 1
ATOM 641 C C . VAL A 1 88 ? -8.399 0.774 -1.470 1.00 92.06 88 VAL A C 1
ATOM 643 O O . VAL A 1 88 ? -9.277 0.177 -2.090 1.00 92.06 88 VAL A O 1
ATOM 646 N N . THR A 1 89 ? -8.138 2.063 -1.662 1.00 91.38 89 THR A N 1
ATOM 647 C CA . THR A 1 89 ? -8.783 2.905 -2.676 1.00 91.38 89 THR A CA 1
ATOM 648 C C . THR A 1 89 ? -7.708 3.598 -3.499 1.00 91.38 89 THR A C 1
ATOM 650 O O . THR A 1 89 ? -6.901 4.342 -2.950 1.00 91.38 89 THR A O 1
ATOM 653 N N . LEU A 1 90 ? -7.705 3.388 -4.813 1.00 88.25 90 LEU A N 1
ATOM 654 C CA . LEU A 1 90 ? -6.839 4.135 -5.724 1.00 88.25 90 LEU A CA 1
ATOM 655 C C . LEU A 1 90 ? -7.352 5.577 -5.842 1.00 88.25 90 LEU A C 1
ATOM 657 O O . LEU A 1 90 ? -8.513 5.788 -6.186 1.00 88.25 90 LEU A O 1
ATOM 661 N N . TRP A 1 91 ? -6.506 6.556 -5.529 1.00 83.19 91 TRP A N 1
ATOM 662 C CA . TRP A 1 91 ? -6.843 7.982 -5.613 1.00 83.19 91 TRP A CA 1
ATOM 663 C C . TRP A 1 91 ? -6.316 8.628 -6.885 1.00 83.19 91 TRP A C 1
ATOM 665 O O . TRP A 1 91 ? -7.023 9.410 -7.515 1.00 83.19 91 TRP A O 1
ATOM 675 N N . MET A 1 92 ? -5.083 8.306 -7.260 1.00 79.62 92 MET A N 1
ATOM 676 C CA . MET A 1 92 ? -4.438 8.879 -8.432 1.00 79.62 92 MET A CA 1
ATOM 677 C C . MET A 1 92 ? -3.480 7.864 -9.039 1.00 79.62 92 MET A C 1
ATOM 679 O O . MET A 1 92 ? -2.831 7.115 -8.308 1.00 79.62 92 MET A O 1
ATOM 683 N N . LEU A 1 93 ? -3.415 7.857 -10.367 1.00 79.38 93 LEU A N 1
ATOM 684 C CA . LEU A 1 93 ? -2.492 7.059 -11.161 1.00 79.38 93 LEU A CA 1
ATOM 685 C C . LEU A 1 93 ? -1.668 8.012 -12.025 1.00 79.38 93 LEU A C 1
ATOM 687 O O . LEU A 1 93 ? -2.234 8.786 -12.795 1.00 79.38 93 LEU A O 1
ATOM 691 N N . GLU A 1 94 ? -0.352 7.922 -11.910 1.00 77.12 94 GLU A N 1
ATOM 692 C CA . GLU A 1 94 ? 0.616 8.635 -12.732 1.00 77.12 94 GLU A CA 1
ATOM 693 C C . GLU A 1 94 ? 1.439 7.593 -13.495 1.00 77.12 94 GLU A C 1
ATOM 695 O O . GLU A 1 94 ? 2.331 6.938 -12.964 1.00 77.12 94 GLU A O 1
ATOM 700 N N . THR A 1 95 ? 1.103 7.382 -14.764 1.00 65.31 95 THR A N 1
ATOM 701 C CA . THR A 1 95 ? 1.926 6.570 -15.664 1.00 65.31 95 THR A CA 1
ATOM 702 C C . THR A 1 95 ? 3.010 7.472 -16.246 1.00 65.31 95 THR A C 1
ATOM 704 O O . THR A 1 95 ? 2.660 8.477 -16.873 1.00 65.31 95 THR A O 1
ATOM 707 N N . GLY A 1 96 ? 4.290 7.140 -16.038 1.00 60.81 96 GLY A N 1
ATOM 708 C CA . GLY A 1 96 ? 5.417 7.887 -16.602 1.00 60.81 96 GLY A CA 1
ATOM 709 C C . GLY A 1 96 ? 5.232 8.180 -18.098 1.00 60.81 96 GLY A C 1
ATOM 710 O O . GLY A 1 96 ? 4.823 7.295 -18.853 1.00 60.81 96 GLY A O 1
ATOM 711 N N . GLN A 1 97 ? 5.470 9.438 -18.487 1.00 44.19 97 GLN A N 1
ATOM 712 C CA . GLN A 1 97 ? 5.468 9.898 -19.882 1.00 44.19 97 GLN A CA 1
ATOM 713 C C . GLN A 1 97 ? 6.679 9.388 -20.661 1.00 44.19 97 GLN A C 1
ATOM 715 O O . GLN A 1 97 ? 7.769 9.291 -20.054 1.00 44.19 97 GLN A O 1
#

Foldseek 3Di:
DDDDDPPPPPPPPPPPPPPPQFKKKFKKKWFFDQPDDFDQADDDVQKGWHWDDDDRRIIIIIMIGSDPVSVCCCQVPVQCPGHGTDDMGTDDIDGGD

Sequence (97 aa):
MRISFVCSAIFAATAFAAPAMATTDAYVLVETLPGAAVDTNWGFAQCKGLPHSFRPNEMVVQIGCDDLASLNKAVGTDIPAMQGVKRVTLWMLETGQ

pLDDT: mean 75.33, std 18.08, range [36.94, 93.19]